Protein AF-A0A6L6XPI1-F1 (afdb_monomer_lite)

Radius of gyration: 14.45 Å; chains: 1; bounding box: 41×22×33 Å

Foldseek 3Di:
DPPVVLVVLLVVLVVPFPPDDDDDDDPDDLVCQCVVDPDNVSSCSNSCRDPVPDDDDDDDDDDPVPDDD

Organism: NCBI:txid166486

InterPro domains:
  IPR002611 IstB-like ATP-binding domain [PF01695] (5-66)
  IPR027417 P-loop containing nucleoside triphosphate hydrolase [G3DSA:3.40.50.300] (2-69)

Secondary structure (DSSP, 8-state):
--HHHHHHHHHHHHHHTTTS------SS-GGGSGGG-SSHHHHHHHHHHHHTTPPP-------TTS---

pLDDT: mean 89.99, std 7.02, range [56.69, 94.94]

Structure (mmCIF, N/CA/C/O backbone):
data_AF-A0A6L6XPI1-F1
#
_entry.id   AF-A0A6L6XPI1-F1
#
loop_
_atom_site.group_PDB
_atom_site.id
_atom_site.type_symbol
_atom_site.label_atom_id
_atom_site.label_alt_id
_atom_site.label_comp_id
_atom_site.label_asym_id
_atom_site.label_entity_id
_atom_site.label_seq_id
_atom_site.pdbx_PDB_ins_code
_atom_site.Cartn_x
_atom_site.Cartn_y
_atom_site.Cartn_z
_atom_site.occupancy
_atom_site.B_iso_or_equiv
_atom_site.auth_seq_id
_atom_site.auth_comp_id
_atom_site.auth_asym_id
_atom_site.auth_atom_id
_atom_site.pdbx_PDB_model_num
ATOM 1 N N . LEU A 1 1 ? -6.191 1.415 -11.789 1.00 79.19 1 LEU A N 1
ATOM 2 C CA . LEU A 1 1 ? -7.158 0.422 -11.279 1.00 79.19 1 LEU A CA 1
ATOM 3 C C . LEU A 1 1 ? -8.537 0.972 -11.584 1.00 79.19 1 LEU A C 1
ATOM 5 O O . LEU A 1 1 ? -8.764 2.148 -11.333 1.00 79.19 1 LEU A O 1
ATOM 9 N N . ASN A 1 2 ? -9.411 0.178 -12.196 1.00 89.31 2 ASN A N 1
ATOM 10 C CA . ASN A 1 2 ? -10.822 0.548 -12.300 1.00 89.31 2 ASN A CA 1
ATOM 11 C C . ASN A 1 2 ? -11.499 0.369 -10.929 1.00 89.31 2 ASN A C 1
ATOM 13 O O . ASN A 1 2 ? -10.905 -0.209 -10.018 1.00 89.31 2 ASN A O 1
ATOM 17 N N . LEU A 1 3 ? -12.726 0.871 -10.796 1.00 89.88 3 LEU A N 1
ATOM 18 C CA . LEU A 1 3 ? -13.438 0.927 -9.519 1.00 89.88 3 LEU A CA 1
ATOM 19 C C . LEU A 1 3 ? -13.555 -0.444 -8.834 1.00 89.88 3 LEU A C 1
ATOM 21 O O . LEU A 1 3 ? -13.247 -0.553 -7.651 1.00 89.88 3 LEU A O 1
ATOM 25 N N . ASP A 1 4 ? -13.899 -1.490 -9.588 1.00 92.88 4 ASP A N 1
ATOM 26 C CA . ASP A 1 4 ? -14.048 -2.846 -9.043 1.00 92.88 4 ASP A CA 1
ATOM 27 C C . ASP A 1 4 ? -12.735 -3.360 -8.444 1.00 92.88 4 ASP A C 1
ATOM 29 O O . ASP A 1 4 ? -12.694 -3.799 -7.301 1.00 92.88 4 ASP A O 1
ATOM 33 N N . LYS A 1 5 ? -11.613 -3.187 -9.156 1.00 93.12 5 LYS A N 1
ATOM 34 C CA . LYS A 1 5 ? -10.300 -3.608 -8.646 1.00 93.12 5 LYS A CA 1
ATOM 35 C C . LYS A 1 5 ? -9.826 -2.765 -7.462 1.00 93.12 5 LYS A C 1
ATOM 37 O O . LYS A 1 5 ? -9.099 -3.276 -6.614 1.00 93.12 5 LYS A O 1
ATOM 42 N N . CYS A 1 6 ? -10.183 -1.478 -7.412 1.00 93.12 6 CYS A N 1
ATOM 43 C CA . CYS A 1 6 ? -9.909 -0.633 -6.247 1.00 93.12 6 CYS A CA 1
ATOM 44 C C . CYS A 1 6 ? -10.640 -1.164 -5.010 1.00 93.12 6 CYS A C 1
ATOM 46 O O . CYS A 1 6 ? -10.035 -1.264 -3.943 1.00 93.12 6 CYS A O 1
ATOM 48 N N . ARG A 1 7 ? -11.913 -1.539 -5.175 1.00 94.12 7 ARG A N 1
ATOM 49 C CA . ARG A 1 7 ? -12.724 -2.136 -4.117 1.00 94.12 7 ARG A CA 1
ATOM 50 C C . ARG A 1 7 ? -12.156 -3.479 -3.660 1.00 94.12 7 ARG A C 1
ATOM 52 O O . ARG A 1 7 ? -11.948 -3.650 -2.465 1.00 94.12 7 ARG A O 1
ATOM 59 N N . ASP A 1 8 ? -11.838 -4.380 -4.586 1.00 94.81 8 ASP A N 1
ATOM 60 C CA . ASP A 1 8 ? -11.277 -5.698 -4.255 1.00 94.81 8 ASP A CA 1
ATOM 61 C C . ASP A 1 8 ? -9.963 -5.571 -3.468 1.00 94.81 8 ASP A C 1
ATOM 63 O O . ASP A 1 8 ? -9.743 -6.255 -2.466 1.00 94.81 8 ASP A O 1
ATOM 67 N N . LEU A 1 9 ? -9.081 -4.658 -3.894 1.00 94.00 9 LEU A N 1
ATOM 68 C CA . LEU A 1 9 ? -7.838 -4.381 -3.178 1.00 94.00 9 LEU A CA 1
ATOM 69 C C . LEU A 1 9 ? -8.121 -3.851 -1.769 1.00 94.00 9 LEU A C 1
ATOM 71 O O . LEU A 1 9 ? -7.486 -4.294 -0.811 1.00 94.00 9 LEU A O 1
ATOM 75 N N . PHE A 1 10 ? -9.069 -2.926 -1.637 1.00 94.50 10 PHE A N 1
ATOM 76 C CA . PHE A 1 10 ? -9.453 -2.378 -0.344 1.00 94.50 10 PHE A CA 1
ATOM 77 C C . PHE A 1 10 ? -9.992 -3.456 0.601 1.00 94.50 10 PHE A C 1
ATOM 79 O O . PHE A 1 10 ? -9.514 -3.530 1.730 1.00 94.50 10 PHE A O 1
ATOM 86 N N . GLU A 1 11 ? -10.889 -4.333 0.139 1.00 94.94 11 GLU A N 1
ATOM 87 C CA . GLU A 1 11 ? -11.440 -5.431 0.948 1.00 94.94 11 GLU A CA 1
ATOM 88 C C . GLU A 1 11 ? -10.324 -6.352 1.483 1.00 94.94 11 GLU A C 1
ATOM 90 O O . GLU A 1 11 ? -10.321 -6.728 2.658 1.00 94.94 11 GLU A O 1
ATOM 95 N N . ILE A 1 12 ? -9.309 -6.655 0.663 1.00 94.06 12 ILE A N 1
ATOM 96 C CA . ILE A 1 12 ? -8.149 -7.456 1.088 1.00 94.06 12 ILE A CA 1
ATOM 97 C C . ILE A 1 12 ? -7.307 -6.714 2.133 1.00 94.06 12 ILE A C 1
ATOM 99 O O . ILE A 1 12 ? -6.892 -7.314 3.130 1.00 94.06 12 ILE A O 1
ATOM 103 N N . ILE A 1 13 ? -7.014 -5.430 1.908 1.00 93.88 13 ILE A N 1
ATOM 104 C CA . ILE A 1 13 ? -6.207 -4.630 2.837 1.00 93.88 13 ILE A CA 1
ATOM 105 C C . ILE A 1 13 ? -6.941 -4.448 4.168 1.00 93.88 13 ILE A C 1
ATOM 107 O O . ILE A 1 13 ? -6.329 -4.636 5.217 1.00 93.88 13 ILE A O 1
ATOM 111 N N . GLU A 1 14 ? -8.241 -4.163 4.143 1.00 93.25 14 GLU A N 1
ATOM 112 C CA . GLU A 1 14 ? -9.080 -4.024 5.334 1.00 93.25 14 GLU A CA 1
ATOM 113 C C . GLU A 1 14 ? -9.151 -5.330 6.131 1.00 93.25 14 GLU A C 1
ATOM 115 O O . GLU A 1 14 ? -8.929 -5.331 7.342 1.00 93.25 14 GLU A O 1
ATOM 120 N N . ALA A 1 15 ? -9.372 -6.467 5.466 1.00 93.19 15 ALA A N 1
ATOM 121 C CA . ALA A 1 15 ? -9.436 -7.765 6.134 1.00 93.19 15 ALA A CA 1
ATOM 122 C C . ALA A 1 15 ? -8.125 -8.145 6.849 1.00 93.19 15 ALA A C 1
ATOM 124 O O . ALA A 1 15 ? -8.137 -8.944 7.793 1.00 93.19 15 ALA A O 1
ATOM 125 N N . ARG A 1 16 ? -6.988 -7.600 6.398 1.00 91.81 16 ARG A N 1
ATOM 126 C CA . ARG A 1 16 ? -5.654 -7.862 6.959 1.00 91.81 16 ARG A CA 1
ATOM 127 C C . ARG A 1 16 ? -5.194 -6.810 7.961 1.00 91.81 16 ARG A C 1
ATOM 129 O O . ARG A 1 16 ? -4.321 -7.119 8.781 1.00 91.81 16 ARG A O 1
ATOM 136 N N . ASP A 1 17 ? -5.757 -5.609 7.896 1.00 90.88 17 ASP A N 1
ATOM 137 C CA . ASP A 1 17 ? -5.375 -4.486 8.740 1.00 90.88 17 ASP A CA 1
ATOM 138 C C . ASP A 1 17 ? -5.466 -4.864 10.224 1.00 90.88 17 ASP A C 1
ATOM 140 O O . ASP A 1 17 ? -6.408 -5.515 10.675 1.00 90.88 17 ASP A O 1
ATOM 144 N N . CYS A 1 18 ? -4.426 -4.515 10.978 1.00 84.81 18 CYS A N 1
ATOM 145 C CA . CYS A 1 18 ? -4.280 -4.812 12.405 1.00 84.81 18 CYS A CA 1
ATOM 146 C C . CYS A 1 18 ? -4.394 -6.298 12.825 1.00 84.81 18 CYS A C 1
ATOM 148 O O . CYS A 1 18 ? -4.403 -6.576 14.023 1.00 84.81 18 CYS A O 1
ATOM 150 N N . ARG A 1 19 ? -4.428 -7.268 11.893 1.00 88.62 19 ARG A N 1
ATOM 151 C CA . ARG A 1 19 ? -4.507 -8.708 12.224 1.00 88.62 19 ARG A CA 1
ATOM 152 C C . ARG A 1 19 ? -3.177 -9.437 12.096 1.00 88.62 19 ARG A C 1
ATOM 154 O O . ARG A 1 19 ? -2.803 -10.192 12.990 1.00 88.62 19 ARG A O 1
ATOM 161 N N . LYS A 1 20 ? -2.483 -9.274 10.967 1.00 86.81 20 LYS A N 1
ATOM 162 C CA . LYS A 1 20 ? -1.207 -9.950 10.667 1.00 86.81 20 LYS A CA 1
ATOM 163 C C . LYS A 1 20 ? -0.326 -9.081 9.772 1.00 86.81 20 LYS A C 1
ATOM 165 O O . LYS A 1 20 ? -0.830 -8.275 8.993 1.00 86.81 20 LYS A O 1
ATOM 170 N N . SER A 1 21 ? 0.987 -9.305 9.825 1.00 90.31 21 SER A N 1
ATOM 171 C CA . SER A 1 21 ? 1.946 -8.646 8.932 1.00 90.31 21 SER A CA 1
ATOM 172 C C . SER A 1 21 ? 1.641 -8.943 7.463 1.00 90.31 21 SER A C 1
ATOM 174 O O . SER A 1 21 ? 1.274 -10.064 7.102 1.00 90.31 21 SER A O 1
ATOM 176 N N . THR A 1 22 ? 1.802 -7.935 6.608 1.00 92.62 22 THR A N 1
ATOM 177 C CA . THR A 1 22 ? 1.545 -8.026 5.166 1.00 92.62 22 THR A CA 1
ATOM 178 C C . THR A 1 22 ? 2.765 -7.528 4.410 1.00 92.62 22 THR A C 1
ATOM 180 O O . THR A 1 22 ? 3.277 -6.455 4.715 1.00 92.62 22 THR A O 1
ATOM 183 N N . VAL A 1 23 ? 3.231 -8.317 3.442 1.00 93.88 23 VAL A N 1
ATOM 184 C CA . VAL A 1 23 ? 4.337 -7.946 2.553 1.00 93.88 23 VAL A CA 1
ATOM 185 C C . VAL A 1 23 ? 3.752 -7.569 1.201 1.00 93.88 23 VAL A C 1
ATOM 187 O O . VAL A 1 23 ? 2.965 -8.326 0.636 1.00 93.88 23 VAL A O 1
ATOM 190 N N . ILE A 1 24 ? 4.139 -6.400 0.698 1.00 93.56 24 ILE A N 1
ATOM 191 C CA . ILE A 1 24 ? 3.710 -5.869 -0.595 1.00 93.56 24 ILE A CA 1
ATOM 192 C C . ILE A 1 24 ? 4.966 -5.594 -1.414 1.00 93.56 24 ILE A C 1
ATOM 194 O O . ILE A 1 24 ? 5.895 -4.954 -0.927 1.00 93.56 24 ILE A O 1
ATOM 198 N N . ILE A 1 25 ? 4.989 -6.088 -2.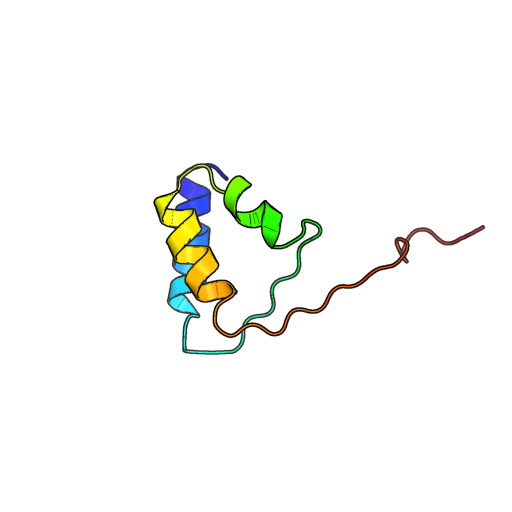649 1.00 94.56 25 ILE A N 1
ATOM 199 C CA . ILE A 1 25 ? 6.100 -5.908 -3.584 1.00 94.56 25 ILE A CA 1
ATOM 200 C C . ILE A 1 25 ? 5.558 -5.169 -4.800 1.00 94.56 25 ILE A C 1
ATOM 202 O O . ILE A 1 25 ? 4.526 -5.544 -5.354 1.00 94.56 25 ILE A O 1
ATOM 206 N N . SER A 1 26 ? 6.257 -4.119 -5.215 1.00 92.75 26 SER A N 1
ATOM 207 C CA . SER A 1 26 ? 5.878 -3.290 -6.354 1.00 92.75 26 SER A CA 1
ATOM 208 C C . SER A 1 26 ? 7.118 -2.886 -7.137 1.00 92.75 26 SER A C 1
ATOM 210 O O . SER A 1 26 ? 8.162 -2.618 -6.550 1.00 92.75 26 SER A O 1
ATOM 212 N N . GLN A 1 27 ? 6.979 -2.808 -8.461 1.00 91.19 27 GLN A N 1
ATOM 213 C CA . GLN A 1 27 ? 7.988 -2.197 -9.334 1.00 91.19 27 GLN A CA 1
ATOM 214 C C . GLN A 1 27 ? 7.859 -0.669 -9.388 1.00 91.19 27 GLN A C 1
ATOM 216 O O . GLN A 1 27 ? 8.800 0.022 -9.760 1.00 91.19 27 GLN A O 1
ATOM 221 N N . MET A 1 28 ? 6.696 -0.136 -9.010 1.00 91.62 28 MET A N 1
ATOM 222 C CA . MET A 1 28 ? 6.457 1.301 -8.919 1.00 91.62 28 MET A CA 1
ATOM 223 C C . MET A 1 28 ? 6.811 1.809 -7.519 1.00 91.62 28 MET A C 1
ATOM 225 O O . MET A 1 28 ? 6.407 1.159 -6.541 1.00 91.62 28 MET A O 1
ATOM 229 N N . PRO A 1 29 ? 7.477 2.973 -7.398 1.00 91.12 29 PRO A N 1
ATOM 230 C CA . PRO A 1 29 ? 7.746 3.587 -6.103 1.00 91.12 29 PRO A CA 1
ATOM 231 C C . PRO A 1 29 ? 6.433 3.949 -5.400 1.00 91.12 29 PRO A C 1
ATOM 233 O O . PRO A 1 29 ? 5.452 4.310 -6.052 1.00 91.12 29 PRO A O 1
ATOM 236 N N . VAL A 1 30 ? 6.426 3.896 -4.063 1.00 91.56 30 VAL A N 1
ATOM 237 C CA . VAL A 1 30 ? 5.224 4.149 -3.238 1.00 91.56 30 VAL A CA 1
ATOM 238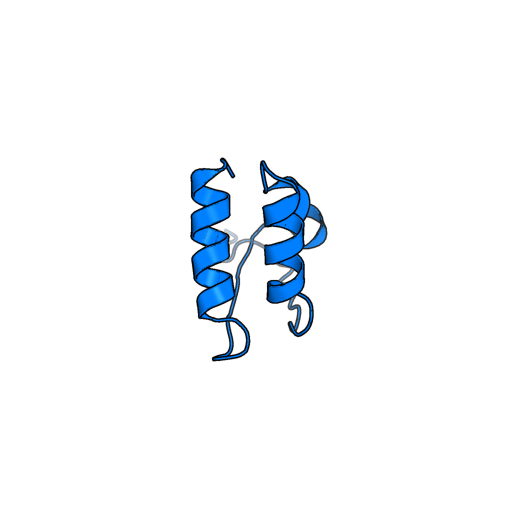 C C . VAL A 1 30 ? 4.606 5.522 -3.520 1.00 91.56 30 VAL A C 1
ATOM 240 O O . VAL A 1 30 ? 3.386 5.653 -3.531 1.00 91.56 30 VAL A O 1
ATOM 243 N N . ALA A 1 31 ? 5.431 6.530 -3.823 1.00 90.81 31 ALA A N 1
ATOM 244 C CA . ALA A 1 31 ? 4.974 7.874 -4.186 1.00 90.81 31 ALA A CA 1
ATOM 245 C C . ALA A 1 31 ? 4.018 7.886 -5.394 1.00 90.81 31 ALA A C 1
ATOM 247 O O . ALA A 1 31 ? 3.133 8.734 -5.474 1.00 90.81 31 ALA A O 1
ATOM 248 N N . ASN A 1 32 ? 4.147 6.914 -6.300 1.00 93.50 32 ASN A N 1
ATOM 249 C CA . ASN A 1 32 ? 3.326 6.826 -7.505 1.00 93.50 32 ASN A CA 1
ATOM 250 C C . ASN A 1 32 ? 2.086 5.947 -7.300 1.00 93.50 32 ASN A C 1
ATOM 252 O O . ASN A 1 32 ? 1.262 5.841 -8.205 1.00 93.50 32 ASN A O 1
ATOM 256 N N . TRP A 1 33 ? 1.923 5.302 -6.138 1.00 94.06 33 TRP A N 1
ATOM 257 C CA . TRP A 1 33 ? 0.810 4.376 -5.924 1.00 94.06 33 TRP A CA 1
ATOM 258 C C . TRP A 1 33 ? -0.543 5.076 -5.912 1.00 94.06 33 TRP A C 1
ATO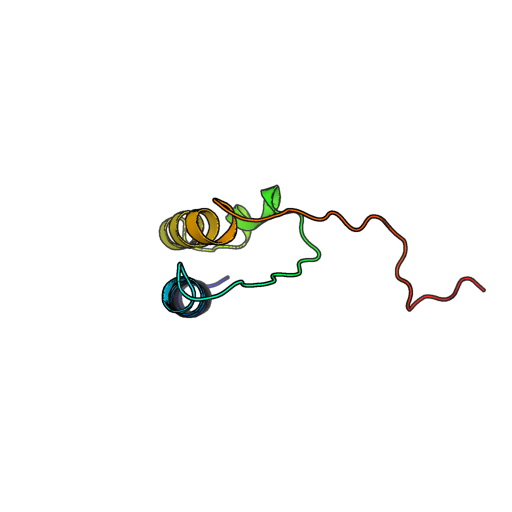M 260 O O . TRP A 1 33 ? -1.507 4.488 -6.385 1.00 94.06 33 TRP A O 1
ATOM 270 N N . TYR A 1 34 ? -0.621 6.326 -5.444 1.00 94.25 34 TYR A N 1
ATOM 271 C CA . TYR A 1 34 ? -1.875 7.091 -5.438 1.00 94.25 34 TYR A CA 1
ATOM 272 C C . TYR A 1 34 ? -2.482 7.184 -6.843 1.00 94.25 34 TYR A C 1
ATOM 274 O O . TYR A 1 34 ? -3.662 6.921 -7.040 1.00 94.25 34 TYR A O 1
ATOM 282 N N . GLN A 1 35 ? -1.637 7.441 -7.842 1.00 92.94 35 GLN A N 1
ATOM 283 C CA . GLN A 1 35 ? -2.033 7.572 -9.246 1.00 92.94 35 GLN A CA 1
ATOM 284 C C . GLN A 1 35 ? -2.502 6.247 -9.869 1.00 92.94 35 GLN A C 1
ATOM 286 O O . GLN A 1 35 ? -3.116 6.246 -10.934 1.00 92.94 35 GLN A O 1
ATOM 291 N N . LEU A 1 36 ? -2.215 5.104 -9.233 1.00 91.56 36 LEU A N 1
ATOM 292 C CA . LEU A 1 36 ? -2.683 3.802 -9.707 1.00 91.56 36 LEU A CA 1
ATOM 293 C C . LEU A 1 36 ? -4.168 3.589 -9.425 1.00 91.56 36 LEU A C 1
ATOM 295 O O . LEU A 1 36 ? -4.766 2.711 -10.049 1.00 91.56 36 LEU A O 1
ATOM 299 N N . PHE A 1 37 ? -4.774 4.341 -8.512 1.00 92.62 37 PHE A N 1
ATOM 300 C CA . PHE A 1 37 ? -6.196 4.242 -8.212 1.00 92.62 37 PHE A CA 1
ATOM 301 C C . PHE A 1 37 ? -6.991 5.122 -9.176 1.00 92.62 37 PHE A C 1
ATOM 303 O O . PHE A 1 37 ? -6.643 6.272 -9.415 1.00 92.62 37 PHE A O 1
ATOM 310 N N . GLY A 1 38 ? -8.066 4.576 -9.746 1.00 87.19 38 GLY A N 1
ATOM 311 C CA . GLY A 1 38 ? -9.011 5.364 -10.545 1.00 87.19 38 GLY A CA 1
ATOM 312 C C . GLY A 1 38 ? -9.991 6.180 -9.697 1.00 87.19 38 GLY A C 1
ATOM 313 O O . GLY A 1 38 ?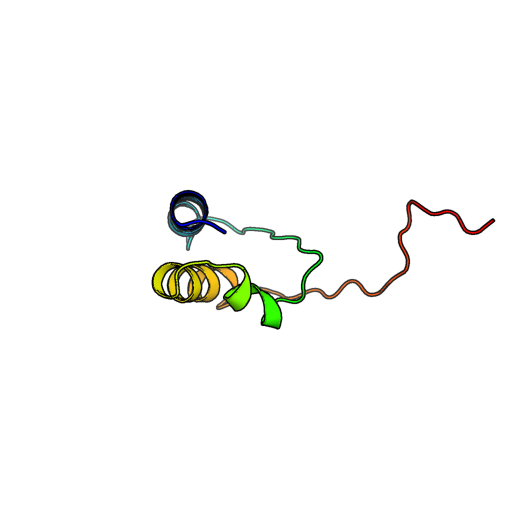 -10.743 6.974 -10.246 1.00 87.19 38 GLY A O 1
ATOM 314 N N . ASP A 1 39 ? -9.990 5.967 -8.379 1.00 89.44 39 ASP A N 1
ATOM 315 C CA . ASP A 1 39 ? -10.877 6.601 -7.409 1.00 89.44 39 ASP A CA 1
ATOM 316 C C . ASP A 1 39 ? -10.065 7.029 -6.177 1.00 89.44 39 ASP A C 1
ATOM 318 O O . ASP A 1 39 ? -9.355 6.218 -5.570 1.00 89.44 39 ASP A O 1
ATOM 322 N N . ASN A 1 40 ? -10.169 8.310 -5.826 1.00 90.50 40 ASN A N 1
ATOM 323 C CA . ASN A 1 40 ? -9.367 8.930 -4.771 1.00 90.50 40 ASN A CA 1
ATOM 324 C C . ASN A 1 40 ? -9.719 8.396 -3.375 1.00 90.50 40 ASN A C 1
ATOM 326 O O . ASN A 1 40 ? -8.840 8.266 -2.527 1.00 90.50 40 ASN A O 1
ATOM 330 N N . THR A 1 41 ? -10.979 8.028 -3.132 1.00 92.19 41 THR A N 1
ATOM 331 C CA . THR A 1 41 ? -11.417 7.520 -1.827 1.00 92.19 41 THR A CA 1
ATOM 332 C C . THR A 1 41 ? -10.748 6.187 -1.509 1.00 92.19 41 THR A C 1
ATOM 334 O O . THR A 1 41 ? -10.216 6.008 -0.409 1.00 92.19 41 THR A O 1
ATOM 337 N N . TYR A 1 42 ? -10.697 5.268 -2.476 1.00 94.56 42 TYR A N 1
ATOM 338 C CA . TYR A 1 42 ? -9.972 4.008 -2.295 1.00 94.56 42 TYR A CA 1
ATOM 339 C C . TYR A 1 42 ? -8.460 4.212 -2.196 1.00 94.56 42 TYR A C 1
ATOM 341 O O . TYR A 1 42 ? -7.807 3.489 -1.440 1.00 94.56 42 TYR A O 1
ATOM 349 N N . ALA A 1 43 ? -7.907 5.193 -2.916 1.00 94.81 43 ALA A N 1
ATOM 350 C CA . ALA A 1 43 ? -6.486 5.521 -2.857 1.00 94.81 43 ALA A CA 1
ATOM 351 C C . ALA A 1 43 ? -6.067 5.895 -1.431 1.00 94.81 43 ALA A C 1
ATOM 353 O O . ALA A 1 43 ? -5.191 5.249 -0.850 1.00 94.81 43 ALA A O 1
ATOM 354 N N . ASP A 1 44 ? -6.746 6.881 -0.844 1.00 94.06 44 ASP A N 1
ATOM 355 C 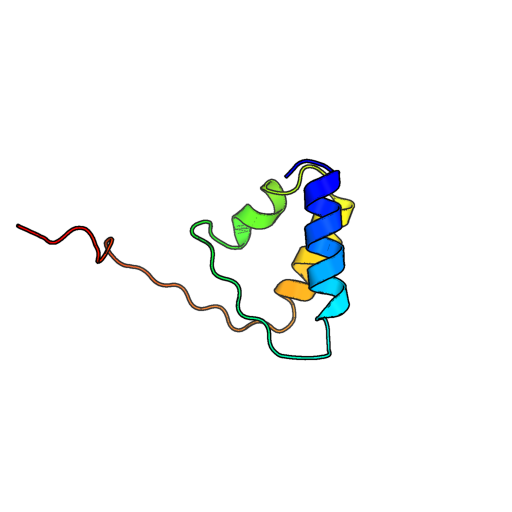CA . ASP A 1 44 ? -6.472 7.355 0.510 1.00 94.06 44 ASP A CA 1
ATOM 356 C C . ASP A 1 44 ? -6.664 6.236 1.538 1.00 94.06 44 ASP A C 1
ATOM 358 O O . ASP A 1 44 ? -5.785 5.980 2.369 1.00 94.06 44 ASP A O 1
ATOM 362 N N . ALA A 1 45 ? -7.775 5.500 1.451 1.00 93.81 45 ALA A N 1
ATOM 363 C CA . ALA A 1 45 ? -8.097 4.441 2.401 1.00 93.81 45 ALA A CA 1
ATOM 364 C C . ALA A 1 45 ? -7.096 3.270 2.362 1.00 93.81 45 ALA A C 1
ATOM 366 O O . ALA A 1 45 ? -6.691 2.775 3.422 1.00 93.81 45 ALA A O 1
ATOM 367 N N . CYS A 1 46 ? -6.675 2.839 1.167 1.00 94.31 46 CYS A N 1
ATOM 368 C CA . CYS A 1 46 ? -5.691 1.770 0.999 1.00 94.31 46 CYS A CA 1
ATOM 369 C C . CYS A 1 46 ? -4.297 2.225 1.438 1.00 94.31 46 CYS A C 1
ATOM 371 O O . CYS A 1 46 ? -3.636 1.535 2.216 1.00 94.31 46 CYS A O 1
ATOM 373 N N . LEU A 1 47 ? -3.833 3.386 0.962 1.00 94.00 47 LEU A N 1
ATOM 374 C CA . LEU A 1 47 ? -2.470 3.856 1.224 1.00 94.00 47 LEU A CA 1
ATOM 375 C C . LEU A 1 47 ? -2.236 4.153 2.700 1.00 94.00 47 LEU A C 1
ATOM 377 O O . LEU A 1 47 ? -1.182 3.790 3.226 1.0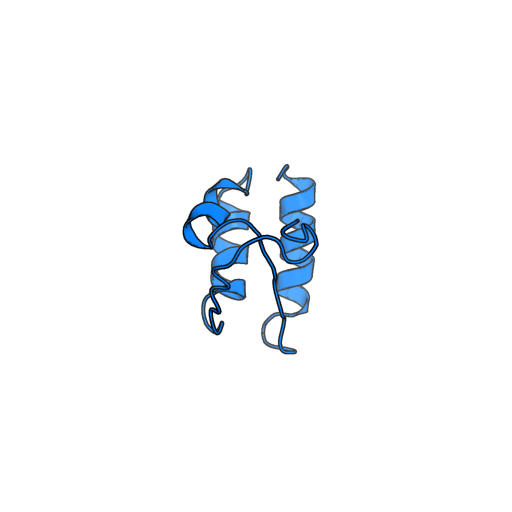0 94.00 47 LEU A O 1
ATOM 381 N N . SER A 1 48 ? -3.228 4.719 3.388 1.00 92.44 48 SER A N 1
ATOM 382 C CA . SER A 1 48 ? -3.162 4.957 4.834 1.00 92.44 48 SER A CA 1
ATOM 383 C C . SER A 1 48 ? -2.887 3.664 5.611 1.00 92.44 48 SER A C 1
ATOM 385 O O . SER A 1 48 ? -2.039 3.629 6.503 1.00 92.44 48 SER A O 1
ATOM 387 N N . ARG A 1 49 ? -3.547 2.562 5.237 1.00 92.06 49 ARG A N 1
ATOM 388 C CA . ARG A 1 49 ? -3.390 1.255 5.899 1.00 92.06 49 ARG A CA 1
ATOM 389 C C . ARG A 1 49 ? -2.093 0.558 5.514 1.00 92.06 49 ARG A C 1
ATOM 391 O O . ARG A 1 49 ? -1.382 0.055 6.377 1.00 92.06 49 ARG A O 1
ATOM 398 N N . MET A 1 50 ? -1.751 0.573 4.228 1.00 92.69 50 MET A N 1
ATOM 399 C CA . MET A 1 50 ? -0.548 -0.094 3.729 1.00 92.69 50 MET A CA 1
ATOM 400 C C . MET A 1 50 ? 0.744 0.586 4.184 1.00 92.69 50 MET A C 1
ATOM 402 O O . MET A 1 50 ? 1.760 -0.091 4.289 1.00 92.69 50 MET A O 1
ATOM 406 N N . THR A 1 51 ? 0.741 1.904 4.421 1.00 91.81 51 THR A N 1
ATOM 407 C CA . THR A 1 51 ? 1.987 2.668 4.611 1.00 91.81 51 THR A CA 1
ATOM 408 C C . THR A 1 51 ? 2.214 3.217 6.018 1.00 91.81 51 THR A C 1
ATOM 410 O O . THR A 1 51 ? 3.367 3.485 6.353 1.00 91.81 51 THR A O 1
ATOM 413 N N . SER A 1 52 ? 1.179 3.353 6.854 1.00 88.06 52 SER A N 1
ATOM 414 C CA . SER A 1 52 ? 1.288 3.994 8.181 1.00 88.06 52 SER A CA 1
ATOM 415 C C . SER A 1 52 ? 2.227 3.283 9.163 1.00 88.06 52 SER A C 1
ATOM 417 O O . SER A 1 52 ? 2.810 3.935 10.025 1.00 88.06 52 SER A O 1
ATOM 419 N N . LYS A 1 53 ? 2.392 1.959 9.043 1.00 85.06 53 LYS A N 1
ATOM 420 C CA . LYS A 1 53 ? 3.247 1.131 9.922 1.00 85.06 53 LYS A CA 1
ATOM 421 C C . LYS A 1 53 ? 4.187 0.209 9.139 1.00 85.06 53 LYS A C 1
ATOM 423 O O . LYS A 1 53 ? 4.592 -0.840 9.636 1.00 85.06 53 LYS A O 1
ATOM 428 N N . ALA A 1 54 ? 4.489 0.561 7.892 1.00 91.44 54 ALA A N 1
ATOM 429 C CA . ALA A 1 54 ? 5.286 -0.285 7.015 1.00 91.44 54 ALA A CA 1
ATOM 430 C C . ALA A 1 54 ? 6.777 0.040 7.093 1.00 91.44 54 ALA A C 1
ATOM 432 O O . ALA A 1 54 ? 7.186 1.198 7.018 1.00 91.44 54 ALA A O 1
ATOM 433 N N . TYR A 1 55 ? 7.592 -1.011 7.133 1.00 93.38 55 TYR A N 1
ATOM 434 C CA . TYR A 1 55 ? 9.008 -0.911 6.804 1.00 93.38 55 TYR A CA 1
ATOM 435 C C . TYR A 1 55 ? 9.154 -0.858 5.285 1.00 93.38 55 TYR A C 1
ATOM 437 O O . TYR A 1 55 ? 8.666 -1.742 4.579 1.00 93.38 55 TYR A O 1
ATOM 445 N N . ARG A 1 56 ? 9.808 0.190 4.779 1.00 91.88 56 ARG A N 1
ATOM 446 C CA . ARG A 1 56 ? 10.064 0.362 3.347 1.00 91.88 56 ARG A CA 1
ATOM 447 C C . ARG A 1 56 ? 11.462 -0.135 3.025 1.00 91.88 56 ARG A C 1
ATOM 449 O O . ARG A 1 56 ? 12.426 0.281 3.660 1.00 91.88 56 ARG A O 1
ATOM 456 N N . LEU A 1 57 ? 11.540 -1.032 2.052 1.00 92.69 57 LEU A N 1
ATOM 457 C CA . LEU A 1 57 ? 12.786 -1.588 1.552 1.00 92.69 57 LEU A CA 1
ATOM 458 C C . LEU A 1 57 ? 12.858 -1.290 0.061 1.00 92.69 57 LEU A C 1
ATOM 460 O O . LEU A 1 57 ? 12.085 -1.846 -0.720 1.00 92.69 57 LEU A O 1
ATOM 464 N N . ASP A 1 58 ? 13.779 -0.411 -0.314 1.00 91.12 58 ASP A N 1
ATOM 465 C CA . ASP A 1 58 ? 14.082 -0.146 -1.712 1.00 91.12 58 ASP A CA 1
ATOM 466 C C . ASP A 1 58 ? 15.145 -1.138 -2.182 1.00 91.12 58 ASP A C 1
ATOM 468 O O . ASP A 1 58 ? 16.185 -1.311 -1.545 1.00 91.12 58 ASP A O 1
ATOM 472 N N . PHE A 1 59 ? 14.875 -1.801 -3.305 1.00 90.31 59 PHE A N 1
ATOM 473 C CA . PHE A 1 59 ? 15.771 -2.791 -3.899 1.00 90.31 59 PHE A CA 1
ATOM 474 C C . PHE A 1 59 ? 16.362 -2.250 -5.206 1.00 90.31 59 PHE A C 1
ATOM 476 O O . PHE A 1 59 ? 15.923 -2.651 -6.287 1.00 90.31 59 PHE A O 1
ATOM 483 N N . PRO A 1 60 ? 17.348 -1.334 -5.142 1.00 87.56 60 PRO A N 1
ATOM 484 C CA . PRO A 1 60 ? 18.048 -0.889 -6.333 1.00 87.56 60 PRO A CA 1
ATOM 485 C C . PRO A 1 60 ? 18.885 -2.045 -6.886 1.00 87.56 60 PRO A C 1
ATOM 487 O O . PRO A 1 60 ? 19.597 -2.739 -6.159 1.00 87.56 60 PRO A O 1
ATOM 490 N N . GLY A 1 61 ? 18.809 -2.263 -8.191 1.00 87.31 61 GLY A N 1
ATOM 491 C CA . GLY A 1 61 ? 19.589 -3.302 -8.840 1.00 87.31 61 GLY A CA 1
ATOM 492 C C . GLY A 1 61 ? 19.101 -3.603 -10.245 1.00 87.31 61 GLY A C 1
ATOM 493 O O . GLY A 1 61 ? 17.964 -3.317 -10.611 1.00 87.31 61 GLY A O 1
ATOM 494 N N . ARG A 1 62 ? 19.991 -4.199 -11.037 1.00 87.81 62 ARG A N 1
ATOM 495 C CA . ARG A 1 62 ? 19.658 -4.764 -12.348 1.00 87.81 62 ARG A CA 1
ATOM 496 C C . ARG A 1 62 ? 18.773 -6.001 -12.195 1.00 87.81 62 ARG A C 1
ATOM 498 O O . ARG A 1 62 ? 18.869 -6.709 -11.190 1.00 87.81 62 ARG A O 1
ATOM 505 N N . ASP A 1 63 ? 17.962 -6.284 -13.215 1.00 88.25 63 ASP A N 1
ATOM 506 C CA . ASP A 1 63 ? 17.199 -7.532 -13.274 1.00 88.25 63 ASP A CA 1
ATOM 507 C C . ASP A 1 63 ? 18.169 -8.718 -13.164 1.00 88.25 63 ASP A C 1
ATOM 509 O O . ASP A 1 63 ? 19.081 -8.873 -13.978 1.00 88.25 63 ASP A O 1
ATOM 513 N N . ARG A 1 64 ? 17.986 -9.539 -12.125 1.00 88.12 64 ARG A N 1
ATOM 514 C CA . ARG A 1 64 ? 18.838 -10.704 -11.860 1.00 88.12 64 ARG A CA 1
ATOM 515 C C . ARG A 1 64 ? 18.580 -11.865 -12.821 1.00 88.12 64 ARG A C 1
ATOM 517 O O . ARG A 1 64 ? 19.386 -12.784 -12.862 1.00 88.12 64 ARG A O 1
ATOM 524 N N . ARG A 1 65 ? 17.476 -11.839 -13.574 1.00 87.88 65 ARG A N 1
ATOM 525 C CA . ARG A 1 65 ? 17.141 -12.837 -14.604 1.00 87.88 65 ARG A CA 1
ATOM 526 C C . ARG A 1 65 ? 17.862 -12.562 -15.921 1.00 87.88 65 ARG A C 1
ATOM 528 O O . ARG A 1 65 ? 18.001 -13.468 -16.734 1.00 87.88 65 ARG A O 1
ATOM 535 N N . VAL A 1 66 ? 18.309 -11.324 -16.134 1.00 82.81 66 VAL A N 1
ATOM 536 C CA . VAL A 1 66 ? 19.133 -10.948 -17.284 1.00 82.81 66 VAL A CA 1
ATOM 537 C C . VAL A 1 66 ? 20.592 -11.104 -16.865 1.00 82.81 66 VAL A C 1
ATOM 539 O O . VAL A 1 66 ? 21.222 -10.173 -16.344 1.00 82.81 66 VAL A O 1
ATOM 542 N N . GLU A 1 67 ? 21.117 -12.319 -17.043 1.00 64.12 67 GLU A N 1
ATOM 543 C CA . GLU A 1 67 ? 22.549 -12.573 -16.898 1.00 64.12 67 GLU A CA 1
ATOM 544 C C . GLU A 1 67 ? 23.326 -11.578 -17.762 1.00 64.12 67 GLU A C 1
ATOM 546 O O . GLU A 1 67 ? 22.997 -11.333 -18.925 1.00 64.12 67 GLU A O 1
ATOM 551 N N . SER A 1 68 ? 24.354 -10.966 -17.172 1.00 60.62 68 SER A N 1
ATOM 552 C CA . SER A 1 68 ? 25.351 -10.272 -17.977 1.00 60.62 68 SER A CA 1
ATOM 553 C C . SER A 1 68 ? 26.101 -11.361 -18.714 1.00 60.62 68 SER A C 1
ATOM 555 O O . SER A 1 68 ? 26.868 -12.086 -18.087 1.00 60.62 68 SER A O 1
ATOM 557 N N . LYS A 1 69 ? 25.835 -11.494 -20.012 1.00 56.69 69 LYS A N 1
ATOM 558 C CA . LYS A 1 69 ? 26.869 -11.996 -20.909 1.00 56.69 69 LYS A CA 1
ATOM 559 C C . LYS A 1 69 ? 28.089 -11.086 -20.840 1.00 56.69 69 LYS A C 1
ATOM 561 O O . LYS A 1 69 ? 27.891 -9.864 -20.623 1.00 56.69 69 LYS A O 1
#

Sequence (69 aa):
LNLDKCRDLFEIIEARDCRKSTVIISQMPVANWYQLFGDNTYADACLSRMTSKAYRLDFPGRDRRVESK